Protein AF-S4NGL4-F1 (afdb_monomer_lite)

Radius of gyration: 23.15 Å; chains: 1; bounding box: 45×51×52 Å

Secondary structure (DSSP, 8-state):
-----HHHHH-TT----GGGS-HHHHHHHHHHHHHHHSTTT----EETTEEPPHHHHHHHHHHHHHHTTSSSPPPHHHHHHHHHHHHHHHHHHHHHHHHHHHHHHHHSPP-

Organism: NCBI:txid116150

pLDDT: mean 89.44, std 9.01, range [50.19, 98.31]

Foldseek 3Di:
DDDQAPCVVPDPPDPPDPVRGDPVVVVVCVVVVCCCDPPVNDDADDDPNDGDDPVLVVLLVVLVVVQVPDPDDHDPVSVVVSSVVSVVVVVVVVVVVVVVVVCCVVPVDDD

Sequence (111 aa):
MPHPGLKVATSPDFDGRLHDIEPEFKRSLQQLVPMLLAPSNLVPKQINGQRVRSKELLHYFKSYMNIYRGNELPEPKSMLVATAEANNLTAVAEAREVYTTLMEEICGGAR

InterPro domains:
  IPR015894 Guanylate-binding protein, N-terminal [PF02263] (1-42)
  IPR027417 P-loop containing nucleoside t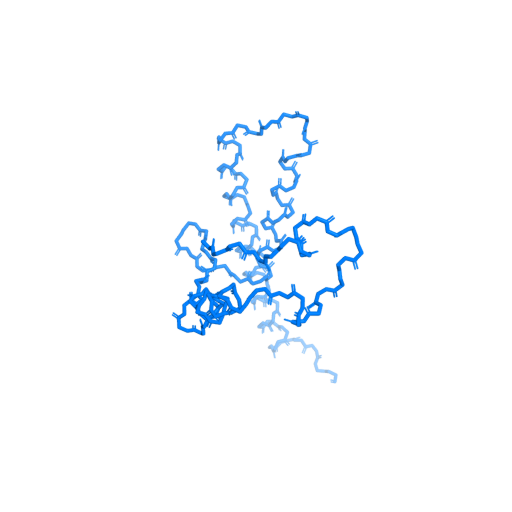riphosphate hydrolase [G3DSA:3.40.50.300] (1-73)
  IPR030386 GB1/RHD3-type guanine nucleotide-binding (G) domain [PS51715] (1-41)
  IPR036543 Guanylate-binding protein, C-terminal domain superfamily [SSF48340] (48-107)

Structure (mmCIF, N/CA/C/O backbone):
data_AF-S4NGL4-F1
#
_entry.id   AF-S4NGL4-F1
#
loop_
_atom_site.group_PDB
_atom_site.id
_atom_site.type_symbol
_atom_site.label_atom_id
_atom_site.label_alt_id
_atom_site.label_comp_id
_atom_site.label_asym_id
_atom_site.label_entity_id
_atom_site.label_seq_id
_atom_site.pdbx_PDB_ins_code
_atom_site.Cartn_x
_atom_site.Cartn_y
_atom_site.Cartn_z
_atom_site.occupancy
_atom_site.B_iso_or_equiv
_atom_site.auth_seq_id
_atom_site.auth_comp_id
_atom_site.auth_asym_id
_atom_site.auth_atom_id
_atom_site.pdbx_PDB_model_num
ATOM 1 N N . MET A 1 1 ? -17.117 9.457 9.393 1.00 91.88 1 MET A N 1
ATOM 2 C CA . MET A 1 1 ? -16.858 8.322 10.303 1.00 91.88 1 MET A CA 1
ATOM 3 C C . MET A 1 1 ? -17.347 8.716 11.691 1.00 91.88 1 MET A C 1
ATOM 5 O O . MET A 1 1 ? -17.065 9.855 12.054 1.00 91.88 1 MET A O 1
ATOM 9 N N . PRO A 1 2 ? -18.081 7.866 12.433 1.00 97.38 2 PRO A N 1
ATOM 10 C CA . PRO A 1 2 ? -18.470 8.158 13.817 1.00 97.38 2 PRO A CA 1
ATOM 11 C C . PRO A 1 2 ? -17.254 8.381 14.722 1.00 97.38 2 PRO A C 1
ATOM 13 O O . PRO A 1 2 ? -16.137 8.000 14.374 1.00 97.38 2 PRO A O 1
ATOM 16 N N . HIS A 1 3 ? -17.460 8.979 15.892 1.00 97.44 3 HIS A N 1
ATOM 17 C CA . HIS A 1 3 ? -16.410 9.081 16.905 1.00 97.44 3 HIS A CA 1
ATOM 18 C C . HIS A 1 3 ? -16.144 7.691 17.534 1.00 97.44 3 HIS A C 1
ATOM 20 O O . HIS A 1 3 ? -17.107 6.968 17.794 1.00 97.44 3 HIS A O 1
ATOM 26 N N . PRO A 1 4 ? -14.884 7.284 17.802 1.00 96.94 4 PRO A N 1
ATOM 27 C CA . PRO A 1 4 ? -14.572 5.943 18.316 1.00 96.94 4 PRO A CA 1
ATOM 28 C C . PRO A 1 4 ? -14.867 5.752 19.814 1.00 96.94 4 PRO A C 1
ATOM 30 O O . PRO A 1 4 ? -14.842 4.623 20.298 1.00 96.94 4 PRO A O 1
ATOM 33 N N . GLY A 1 5 ? -15.150 6.844 20.530 1.00 97.06 5 GLY A N 1
ATOM 34 C CA . GLY A 1 5 ? -15.402 6.884 21.976 1.00 97.06 5 GLY A CA 1
ATOM 35 C C . GLY A 1 5 ? -14.324 7.662 22.724 1.00 97.06 5 GLY A C 1
ATOM 36 O O . GLY A 1 5 ? -13.187 7.746 22.264 1.00 97.06 5 GLY A O 1
ATOM 37 N N . LEU A 1 6 ? -14.667 8.255 23.873 1.00 95.69 6 LEU A N 1
ATOM 38 C CA . LEU A 1 6 ? -13.705 9.049 24.653 1.00 95.69 6 LEU A CA 1
ATOM 39 C C . LEU A 1 6 ? -12.538 8.197 25.161 1.00 95.69 6 LEU A C 1
ATOM 41 O O . LEU A 1 6 ? -11.400 8.635 25.071 1.00 95.69 6 LEU A O 1
ATOM 45 N N . LYS A 1 7 ? -12.794 6.950 25.583 1.00 92.88 7 LYS A N 1
ATOM 46 C CA . LYS A 1 7 ? -11.736 6.006 25.984 1.00 92.88 7 LYS A CA 1
ATOM 47 C C . LYS A 1 7 ? -10.666 5.834 24.906 1.00 92.88 7 LYS A C 1
ATOM 49 O O . LYS A 1 7 ? -9.487 5.825 25.226 1.00 92.88 7 LYS A O 1
ATOM 54 N N . VAL A 1 8 ? -11.075 5.740 23.640 1.00 96.06 8 VAL A N 1
ATOM 55 C CA . VAL A 1 8 ? -10.152 5.637 22.501 1.00 96.06 8 VAL A CA 1
ATOM 56 C C . VAL A 1 8 ? -9.472 6.977 22.213 1.00 96.06 8 VAL A C 1
ATOM 58 O O . VAL A 1 8 ? -8.288 7.011 21.905 1.00 96.06 8 VAL A O 1
ATOM 61 N N . ALA A 1 9 ? -10.210 8.086 22.298 1.00 96.44 9 ALA A N 1
ATOM 62 C CA . ALA A 1 9 ? -9.713 9.404 21.908 1.00 96.44 9 ALA A CA 1
ATOM 63 C C . ALA A 1 9 ? -8.772 10.056 22.935 1.00 96.44 9 ALA A C 1
ATOM 65 O O . ALA A 1 9 ? -7.962 10.897 22.555 1.00 96.44 9 ALA A O 1
ATOM 66 N N . THR A 1 10 ? -8.893 9.714 24.221 1.00 94.50 10 THR A N 1
ATOM 67 C CA . THR A 1 10 ? -8.183 10.415 25.304 1.00 94.50 10 THR A CA 1
ATOM 68 C C . THR A 1 10 ? -7.259 9.527 26.129 1.00 94.50 10 THR A C 1
ATOM 70 O O . THR A 1 10 ? -6.479 10.063 26.911 1.00 94.50 10 THR A O 1
ATOM 73 N N . SER A 1 11 ? -7.350 8.196 26.021 1.00 95.06 11 SER A N 1
ATOM 74 C CA . SER A 1 11 ? -6.483 7.301 26.796 1.00 95.06 11 SER A CA 1
ATOM 75 C C . SER A 1 11 ? -5.112 7.161 26.125 1.00 95.06 11 SER A C 1
ATOM 77 O O . SER A 1 11 ? -5.058 6.691 24.986 1.00 95.06 11 SER A O 1
ATOM 79 N N . PRO A 1 12 ? -4.002 7.496 26.810 1.00 94.25 12 PRO A N 1
ATOM 80 C CA . PRO A 1 12 ? -2.658 7.224 26.299 1.00 94.25 12 PRO A CA 1
ATOM 81 C C . PRO A 1 12 ? -2.338 5.720 26.264 1.00 94.25 12 PRO A C 1
ATOM 83 O O . PRO A 1 12 ? -1.461 5.305 25.513 1.00 94.25 12 PRO A O 1
ATOM 86 N N . ASP A 1 13 ? -3.079 4.909 27.026 1.00 95.00 13 ASP A N 1
ATOM 87 C CA . ASP A 1 13 ? -2.854 3.469 27.196 1.00 95.00 13 ASP A CA 1
ATOM 88 C C . ASP A 1 13 ? -3.857 2.610 26.406 1.00 95.00 13 ASP A C 1
ATOM 90 O O . ASP A 1 13 ? -4.058 1.433 26.707 1.00 95.00 13 ASP A O 1
ATOM 94 N N . PHE A 1 14 ? -4.559 3.190 25.425 1.00 95.12 14 PHE A N 1
ATOM 95 C CA . PHE A 1 14 ? -5.489 2.423 24.598 1.00 95.12 14 PHE A CA 1
ATOM 96 C C . PHE A 1 14 ? -4.747 1.351 23.780 1.00 95.12 14 PHE A C 1
ATOM 98 O O . PHE A 1 14 ? -3.901 1.663 22.946 1.00 95.12 14 PHE A O 1
ATOM 105 N N . ASP A 1 15 ? -5.112 0.082 23.981 1.00 95.31 15 ASP A N 1
ATOM 106 C CA . ASP A 1 15 ? -4.432 -1.088 23.405 1.00 95.31 15 ASP A CA 1
ATOM 107 C C . ASP A 1 15 ? -5.228 -1.787 22.284 1.00 95.31 15 ASP A C 1
ATOM 109 O O . ASP A 1 15 ? -4.855 -2.867 21.825 1.00 95.31 15 ASP A O 1
ATOM 113 N N . GLY A 1 16 ? -6.330 -1.187 21.822 1.00 94.81 16 GLY A N 1
ATOM 114 C CA . GLY A 1 16 ? -7.118 -1.708 20.700 1.00 94.81 16 GLY A CA 1
ATOM 115 C C . GLY A 1 16 ? -8.270 -2.649 21.072 1.00 94.81 16 GLY A C 1
ATOM 116 O O . GLY A 1 16 ? -8.930 -3.177 20.172 1.00 94.81 16 GLY A O 1
ATOM 117 N N . ARG A 1 17 ? -8.562 -2.875 22.361 1.00 96.06 17 ARG A N 1
ATOM 118 C CA . ARG A 1 17 ? -9.663 -3.762 22.787 1.00 96.06 17 ARG A CA 1
ATOM 119 C C . ARG A 1 17 ? -11.030 -3.311 22.268 1.00 96.06 17 ARG A C 1
ATOM 121 O O . ARG A 1 17 ? -11.482 -2.193 22.493 1.00 96.06 17 ARG A O 1
ATOM 128 N N . LEU A 1 18 ? -11.763 -4.245 21.657 1.00 95.56 18 LEU A N 1
ATOM 129 C CA . LEU A 1 18 ? -13.048 -3.966 21.001 1.00 95.56 18 LEU A CA 1
ATOM 130 C C . LEU A 1 18 ? -14.160 -3.482 21.940 1.00 95.56 18 LEU A C 1
ATOM 132 O O . LEU A 1 18 ? -15.090 -2.815 21.479 1.00 95.56 18 LEU A O 1
ATOM 136 N N . HIS A 1 19 ? -14.119 -3.845 23.224 1.00 95.44 19 HIS A N 1
ATOM 137 C CA . HIS A 1 19 ? -15.142 -3.431 24.187 1.00 95.44 19 HIS A CA 1
ATOM 138 C C . HIS A 1 19 ? -15.012 -1.960 24.601 1.00 95.44 19 HIS A C 1
ATOM 140 O O . HIS A 1 19 ? -15.994 -1.385 25.057 1.00 95.44 19 HIS A O 1
ATOM 146 N N . ASP A 1 20 ? -13.846 -1.346 24.390 1.00 96.19 20 ASP A N 1
ATOM 147 C CA . ASP A 1 20 ? -13.617 0.076 24.663 1.00 96.19 20 ASP A CA 1
ATOM 148 C C . ASP A 1 20 ? -13.955 0.982 23.468 1.00 96.19 20 ASP A C 1
ATOM 150 O O . ASP A 1 20 ? -13.914 2.205 23.592 1.00 96.19 20 ASP A O 1
ATOM 154 N N . ILE A 1 21 ? -14.321 0.390 22.325 1.00 97.44 21 ILE A N 1
ATOM 155 C CA . ILE A 1 21 ? -14.678 1.097 21.091 1.00 97.44 21 ILE A CA 1
ATOM 156 C C . ILE A 1 21 ? -16.198 1.197 20.955 1.00 97.44 21 ILE A C 1
ATOM 158 O O . ILE A 1 21 ? -16.916 0.195 21.085 1.00 97.44 21 ILE A O 1
ATOM 162 N N . GLU A 1 22 ? -16.677 2.383 20.583 1.00 97.94 22 GLU A N 1
ATOM 163 C CA . GLU A 1 22 ? -18.097 2.652 20.372 1.00 97.94 22 GLU A CA 1
ATOM 164 C C . GLU A 1 22 ? -18.735 1.710 19.329 1.00 97.94 22 GLU A C 1
ATOM 166 O O . GLU A 1 22 ? -18.169 1.475 18.249 1.00 97.94 22 GLU A O 1
ATOM 171 N N . PRO A 1 23 ? -19.938 1.159 19.594 1.00 97.75 23 PRO A N 1
ATOM 172 C CA . PRO A 1 23 ? -20.606 0.229 18.683 1.00 97.75 23 PRO A CA 1
ATOM 173 C C . PRO A 1 23 ? -20.894 0.810 17.298 1.00 97.75 23 PRO A C 1
ATOM 175 O O . PRO A 1 23 ? -20.861 0.089 16.302 1.00 97.75 23 PRO A O 1
ATOM 178 N N . GLU A 1 24 ? -21.193 2.104 17.206 1.00 97.88 24 GLU A N 1
ATOM 179 C CA . GLU A 1 24 ? -21.459 2.767 15.926 1.00 97.88 24 GLU A CA 1
ATOM 180 C C . GLU A 1 24 ? -20.200 2.894 15.060 1.00 97.88 24 GLU A C 1
ATOM 182 O O . GLU A 1 24 ? -20.246 2.643 13.852 1.00 97.88 24 GLU A O 1
ATOM 187 N N . PHE A 1 25 ? -19.055 3.180 15.684 1.00 98.25 25 PHE A N 1
ATOM 188 C CA . PHE A 1 25 ? -17.763 3.189 15.007 1.00 98.25 25 PHE A CA 1
ATOM 189 C C . PHE A 1 25 ? -17.415 1.806 14.452 1.00 98.25 25 PHE A C 1
ATOM 191 O O . PHE A 1 25 ? -17.061 1.685 13.279 1.00 98.25 25 PHE A O 1
ATOM 198 N N . LYS A 1 26 ? -17.604 0.749 15.256 1.00 98.00 26 LYS A N 1
ATOM 199 C CA . LYS A 1 26 ? -17.392 -0.645 14.826 1.00 98.00 26 LYS A CA 1
ATOM 200 C C . LYS A 1 26 ? -18.283 -1.026 13.643 1.00 98.00 26 LYS A C 1
ATOM 202 O O . LYS A 1 26 ? -17.781 -1.574 12.665 1.00 98.00 26 LYS A O 1
ATOM 207 N N . ARG A 1 27 ? -19.579 -0.696 13.696 1.00 98.31 27 ARG A N 1
ATOM 208 C CA . ARG A 1 27 ? -20.516 -0.937 12.582 1.00 98.31 27 ARG A CA 1
ATOM 209 C C . ARG A 1 27 ? -20.085 -0.213 11.307 1.00 98.31 27 ARG A C 1
ATOM 211 O O . ARG A 1 27 ? -20.106 -0.801 10.233 1.00 98.31 27 ARG A O 1
ATOM 218 N N . SER A 1 28 ? -19.633 1.032 11.428 1.00 98.25 28 SER A N 1
ATOM 219 C CA . SER A 1 28 ? -19.129 1.792 10.280 1.00 98.25 28 SER A CA 1
ATOM 220 C C . SER A 1 28 ? -17.819 1.215 9.736 1.00 98.25 28 SER A C 1
ATOM 222 O O . SER A 1 28 ? -17.628 1.184 8.526 1.00 98.25 28 SER A O 1
ATOM 224 N N . LEU A 1 29 ? -16.927 0.700 10.593 1.00 97.88 29 LEU A N 1
ATOM 225 C CA . LEU A 1 29 ? -15.699 0.024 10.151 1.00 97.88 29 LEU A CA 1
ATOM 226 C C . LEU A 1 29 ? -16.002 -1.261 9.379 1.00 97.88 29 LEU A C 1
ATOM 228 O O . LEU A 1 29 ? -15.371 -1.518 8.356 1.00 97.88 29 LEU A O 1
ATOM 232 N N . GLN A 1 30 ? -16.994 -2.032 9.829 1.00 97.94 30 GLN A N 1
ATOM 233 C CA . GLN A 1 30 ? -17.458 -3.232 9.126 1.00 97.94 30 GLN A CA 1
ATOM 234 C C . GLN A 1 30 ? -18.005 -2.928 7.726 1.00 97.94 30 GLN A C 1
ATOM 236 O O . GLN A 1 30 ? -18.025 -3.820 6.886 1.00 97.94 30 GLN A O 1
ATOM 241 N N . GLN A 1 31 ? -18.416 -1.687 7.453 1.00 98.06 31 GLN A N 1
ATOM 242 C CA . GLN A 1 31 ? -18.810 -1.237 6.117 1.00 98.06 31 GLN A CA 1
ATOM 243 C C . GLN A 1 31 ? -17.621 -0.656 5.338 1.00 98.06 31 GLN A C 1
ATOM 245 O O . GLN A 1 31 ? -17.409 -1.000 4.176 1.00 98.06 31 GLN A O 1
ATOM 250 N N . LEU A 1 32 ? -16.818 0.194 5.985 1.00 98.31 32 LEU A N 1
ATOM 251 C CA . LEU A 1 32 ? -15.701 0.903 5.362 1.00 98.31 32 LEU A CA 1
ATOM 252 C C . LEU A 1 32 ? -14.595 -0.044 4.887 1.00 98.31 32 LEU A C 1
ATOM 254 O O . LEU A 1 32 ? -14.088 0.111 3.779 1.00 98.31 32 LEU A O 1
ATOM 258 N N . VAL A 1 33 ? -14.209 -1.020 5.712 1.00 98.12 33 VAL A N 1
ATOM 259 C CA . VAL A 1 33 ? -13.087 -1.912 5.388 1.00 98.12 33 VAL A CA 1
ATOM 260 C C . VAL A 1 33 ? -13.385 -2.738 4.129 1.00 98.12 33 VAL A C 1
ATOM 262 O O . VAL A 1 33 ? -12.569 -2.690 3.208 1.00 98.12 33 VAL A O 1
ATOM 265 N N . PRO A 1 34 ? -14.545 -3.415 3.992 1.00 98.12 34 PRO A N 1
ATOM 266 C CA . PRO A 1 34 ? -14.910 -4.065 2.735 1.00 98.12 34 PRO A CA 1
ATOM 267 C C . PRO A 1 34 ? -15.073 -3.083 1.574 1.00 98.12 34 PRO A C 1
ATOM 269 O O . PRO A 1 34 ? -14.653 -3.391 0.463 1.00 98.12 34 PRO A O 1
ATOM 272 N N . MET A 1 35 ? -15.622 -1.885 1.807 1.00 97.56 35 MET A N 1
ATOM 273 C CA . MET A 1 35 ? -15.744 -0.873 0.752 1.00 97.56 35 MET A CA 1
ATOM 274 C C . MET A 1 35 ? -14.383 -0.539 0.119 1.00 97.56 35 MET A C 1
ATOM 276 O O . MET A 1 35 ? -14.320 -0.350 -1.092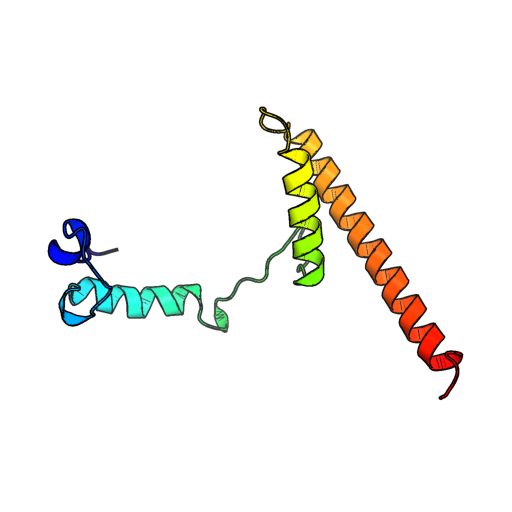 1.00 97.56 35 MET A O 1
ATOM 280 N N . LEU A 1 36 ? -13.303 -0.525 0.902 1.00 97.69 36 LEU A N 1
ATOM 281 C CA . LEU A 1 36 ? -11.953 -0.235 0.412 1.00 97.69 36 LEU A CA 1
ATOM 282 C C . LEU A 1 36 ? -11.181 -1.477 -0.061 1.00 97.69 36 LEU A C 1
ATOM 284 O O . LEU A 1 36 ? -10.425 -1.389 -1.024 1.00 97.69 36 LEU A O 1
ATOM 288 N N . LEU A 1 37 ? -11.327 -2.612 0.630 1.00 98.00 37 LEU A N 1
ATOM 289 C CA . LEU A 1 37 ? -10.419 -3.762 0.504 1.00 98.00 37 LEU A CA 1
ATOM 290 C C . LEU A 1 37 ? -11.082 -5.046 -0.010 1.00 98.00 37 LEU A C 1
ATOM 292 O O . LEU A 1 37 ? -10.396 -6.060 -0.147 1.00 98.00 37 LEU A O 1
ATOM 296 N N . ALA A 1 38 ? -12.390 -5.045 -0.293 1.00 98.06 38 ALA A N 1
ATOM 297 C CA . ALA A 1 38 ? -13.023 -6.198 -0.929 1.00 98.06 38 ALA A CA 1
ATOM 298 C C . ALA A 1 38 ? -12.345 -6.495 -2.280 1.00 98.06 38 ALA A C 1
ATOM 300 O O . ALA A 1 38 ? -11.980 -5.553 -2.985 1.00 98.06 38 ALA A O 1
ATOM 301 N N . PRO A 1 39 ? -12.219 -7.772 -2.695 1.00 97.75 39 PRO A N 1
ATOM 302 C CA . PRO A 1 39 ? -11.527 -8.139 -3.933 1.00 97.75 39 PRO A CA 1
ATOM 303 C C . PRO A 1 39 ? -12.022 -7.389 -5.178 1.00 97.75 39 PRO A C 1
ATOM 305 O O . PRO A 1 39 ? -11.224 -7.050 -6.046 1.00 97.75 39 PRO A O 1
ATOM 308 N N . SER A 1 40 ? -13.322 -7.086 -5.245 1.00 97.06 40 SER A N 1
ATOM 309 C CA . SER A 1 40 ? -13.947 -6.318 -6.332 1.00 97.06 40 SER A CA 1
ATOM 310 C C . SER A 1 40 ? -13.605 -4.826 -6.330 1.00 97.06 40 SER A C 1
ATOM 312 O O . SER A 1 40 ? -13.785 -4.164 -7.347 1.00 97.06 40 SER A O 1
ATOM 314 N N . ASN A 1 41 ? -13.143 -4.294 -5.197 1.00 97.56 41 ASN A N 1
ATOM 315 C CA . ASN A 1 41 ? -12.909 -2.867 -4.977 1.00 97.56 41 ASN A CA 1
ATOM 316 C C . ASN A 1 41 ? -11.413 -2.521 -4.966 1.00 97.56 41 ASN A C 1
ATOM 318 O O . ASN A 1 41 ? -11.056 -1.344 -4.934 1.00 97.56 41 ASN A O 1
ATOM 322 N N . LEU A 1 42 ? -10.531 -3.527 -5.011 1.00 97.25 42 LEU A N 1
ATOM 323 C CA . LEU A 1 42 ? -9.092 -3.311 -5.095 1.00 97.25 42 LEU A CA 1
ATOM 324 C C . LEU A 1 42 ? -8.741 -2.630 -6.420 1.00 97.25 42 LEU A C 1
ATOM 326 O O . LEU A 1 42 ? -8.961 -3.177 -7.500 1.00 97.25 42 LEU A O 1
ATOM 330 N N . VAL A 1 43 ? -8.140 -1.445 -6.329 1.00 96.00 43 VAL A N 1
ATOM 331 C CA . VAL A 1 43 ? -7.685 -0.675 -7.489 1.00 96.00 43 VAL A CA 1
ATOM 332 C C . VAL A 1 43 ? -6.189 -0.930 -7.701 1.00 96.00 43 VAL A C 1
ATOM 334 O O . VAL A 1 43 ? -5.381 -0.490 -6.879 1.00 96.00 43 VAL A O 1
ATOM 337 N N . PRO A 1 44 ? -5.775 -1.614 -8.789 1.00 95.44 44 PRO A N 1
ATOM 338 C CA . PRO A 1 44 ? -4.360 -1.808 -9.084 1.00 95.44 44 PRO A CA 1
ATOM 339 C C . PRO A 1 44 ? -3.661 -0.466 -9.289 1.00 95.44 44 PRO A C 1
ATOM 341 O O . PRO A 1 44 ? -4.192 0.416 -9.971 1.00 95.44 44 PRO A O 1
ATOM 344 N N . LYS A 1 45 ? -2.446 -0.318 -8.750 1.00 96.56 45 LYS A N 1
ATOM 345 C CA . LYS A 1 45 ? -1.649 0.888 -8.982 1.00 96.56 45 LYS A CA 1
ATOM 346 C C . LYS A 1 45 ? -1.367 1.026 -10.475 1.00 96.56 45 LYS A C 1
ATOM 348 O O . LYS A 1 45 ? -0.883 0.090 -11.110 1.00 96.56 45 LYS A O 1
ATOM 353 N N . GLN A 1 46 ? -1.641 2.214 -11.002 1.00 95.00 46 GLN A N 1
ATOM 354 C CA . GLN A 1 46 ? -1.298 2.580 -12.366 1.00 95.00 46 GLN A CA 1
ATOM 355 C C . GLN A 1 46 ? -0.335 3.764 -12.390 1.00 95.00 46 GLN A C 1
ATOM 357 O O . GLN A 1 46 ? -0.446 4.686 -11.573 1.00 95.00 46 GLN A O 1
ATOM 362 N N . ILE A 1 47 ? 0.610 3.722 -13.327 1.00 88.88 47 ILE A N 1
ATOM 363 C CA . ILE A 1 47 ? 1.496 4.829 -13.692 1.00 88.88 47 ILE A CA 1
ATOM 364 C C . ILE A 1 47 ? 1.410 4.956 -15.210 1.00 88.88 47 ILE A C 1
ATOM 366 O O . ILE A 1 47 ? 1.550 3.970 -15.926 1.00 88.88 47 ILE A O 1
ATOM 370 N N . ASN A 1 48 ? 1.097 6.159 -15.696 1.00 87.44 48 ASN A N 1
ATOM 371 C CA . ASN A 1 48 ? 0.850 6.420 -17.117 1.00 87.44 48 ASN A CA 1
ATOM 372 C C . ASN A 1 48 ? -0.194 5.468 -17.756 1.00 87.44 48 ASN A C 1
ATOM 374 O O . ASN A 1 48 ? -0.002 4.955 -18.856 1.00 87.44 48 ASN A O 1
ATOM 378 N N . GLY A 1 49 ? -1.273 5.164 -17.025 1.00 90.19 49 GLY A N 1
ATOM 379 C CA 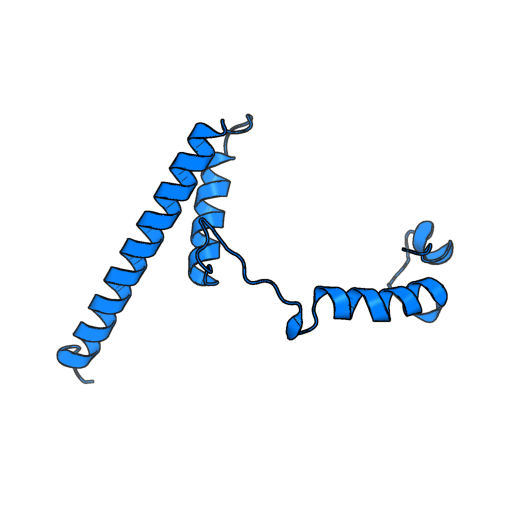. GLY A 1 49 ? -2.346 4.263 -17.473 1.00 90.19 49 GLY A CA 1
ATOM 380 C C . GLY A 1 49 ? -1.987 2.770 -17.509 1.00 90.19 49 GLY A C 1
ATOM 381 O O . GLY A 1 49 ? -2.852 1.949 -17.801 1.00 90.19 49 GLY A O 1
ATOM 382 N N . GLN A 1 50 ? -0.745 2.395 -17.189 1.00 89.62 50 GLN A N 1
ATOM 383 C CA . GLN A 1 50 ? -0.295 1.002 -17.161 1.00 89.62 50 GLN A CA 1
ATOM 384 C C . GLN A 1 50 ? -0.320 0.449 -15.740 1.00 89.62 50 GLN A C 1
ATOM 386 O O . GLN A 1 50 ? 0.058 1.143 -14.793 1.00 89.62 50 GLN A O 1
ATOM 391 N N . ARG A 1 51 ? -0.761 -0.805 -15.583 1.00 95.06 51 ARG A N 1
ATOM 392 C CA . ARG A 1 51 ? -0.744 -1.505 -14.289 1.00 95.06 51 ARG A CA 1
ATOM 393 C C . ARG A 1 51 ? 0.696 -1.797 -13.879 1.00 95.06 51 ARG A C 1
ATOM 395 O O . ARG A 1 51 ? 1.438 -2.384 -14.652 1.00 95.06 51 ARG A O 1
ATOM 402 N N . VAL A 1 52 ? 1.042 -1.432 -12.649 1.00 93.88 52 VAL A N 1
ATOM 403 C CA . VAL A 1 52 ? 2.391 -1.587 -12.095 1.00 93.88 52 VAL A CA 1
ATOM 404 C C . VAL A 1 52 ? 2.478 -2.877 -11.286 1.00 93.88 52 VAL A C 1
ATOM 406 O O . VAL A 1 52 ? 1.661 -3.110 -10.391 1.00 93.88 52 VAL A O 1
ATOM 409 N N . ARG A 1 53 ? 3.483 -3.710 -11.562 1.00 93.94 53 ARG A N 1
ATOM 410 C CA . ARG A 1 53 ? 3.786 -4.909 -10.764 1.00 93.94 53 ARG A CA 1
ATOM 411 C C . ARG A 1 53 ? 4.591 -4.550 -9.517 1.00 93.94 53 ARG A C 1
ATOM 413 O O . ARG A 1 53 ? 5.322 -3.563 -9.484 1.00 93.94 53 ARG A O 1
ATOM 420 N N . SER A 1 54 ? 4.542 -5.399 -8.491 1.00 93.88 54 SER A N 1
ATOM 421 C CA . SER A 1 54 ? 5.234 -5.147 -7.215 1.00 93.88 54 SER A CA 1
ATOM 422 C C . SER A 1 54 ? 6.744 -4.905 -7.373 1.00 93.88 54 SER A C 1
ATOM 424 O O . SER A 1 54 ? 7.293 -4.025 -6.711 1.00 93.88 54 SER A O 1
ATOM 426 N N . LYS A 1 55 ? 7.415 -5.630 -8.284 1.00 88.44 55 LYS A N 1
ATOM 427 C CA . LYS A 1 55 ? 8.855 -5.456 -8.567 1.00 88.44 55 LYS A CA 1
ATOM 428 C C . LYS A 1 55 ? 9.194 -4.091 -9.179 1.00 88.44 55 LYS A C 1
ATOM 430 O O . LYS A 1 55 ? 10.248 -3.520 -8.902 1.00 88.44 55 LYS A O 1
ATOM 435 N N . GLU A 1 56 ? 8.282 -3.554 -9.978 1.00 88.81 56 GLU A N 1
ATOM 436 C CA . GLU A 1 56 ? 8.412 -2.262 -10.651 1.00 88.81 56 GLU A CA 1
ATOM 437 C C . GLU A 1 56 ? 8.157 -1.130 -9.654 1.00 88.81 56 GLU A C 1
ATOM 439 O O . GLU A 1 56 ? 8.902 -0.156 -9.614 1.00 88.81 56 GLU A O 1
ATOM 444 N N . LEU A 1 57 ? 7.167 -1.296 -8.765 1.00 93.69 57 LEU A N 1
ATOM 445 C CA . LEU A 1 57 ? 6.846 -0.323 -7.717 1.00 93.69 57 LEU A CA 1
ATOM 446 C C . LEU A 1 57 ? 8.065 0.012 -6.841 1.00 93.69 57 LEU A C 1
ATOM 448 O O . LEU A 1 57 ? 8.273 1.173 -6.493 1.00 93.69 57 LEU A O 1
ATOM 452 N N . LEU A 1 58 ? 8.915 -0.978 -6.543 1.00 90.31 58 LEU A N 1
ATOM 453 C CA . LEU A 1 58 ? 10.176 -0.764 -5.827 1.00 90.31 58 LEU A CA 1
ATOM 454 C C . LEU A 1 58 ? 11.149 0.155 -6.587 1.00 90.31 58 LEU A C 1
ATOM 456 O O . LEU A 1 58 ? 11.845 0.958 -5.963 1.00 90.31 58 LEU A O 1
ATOM 460 N N . HIS A 1 59 ? 11.209 0.052 -7.918 1.00 87.06 59 HIS A N 1
ATOM 461 C CA . HIS A 1 59 ? 12.052 0.920 -8.742 1.00 87.06 59 HIS A CA 1
ATOM 462 C C . HIS A 1 59 ? 11.548 2.363 -8.690 1.00 87.06 59 HIS A C 1
ATOM 464 O O . HIS A 1 59 ? 12.344 3.265 -8.429 1.00 87.06 59 HIS A O 1
ATOM 470 N N . TYR A 1 60 ? 10.232 2.578 -8.800 1.00 87.94 60 TYR A N 1
ATOM 471 C CA . TYR A 1 60 ? 9.642 3.909 -8.618 1.00 87.94 60 TYR A CA 1
ATOM 472 C C . TYR A 1 60 ? 9.937 4.495 -7.236 1.00 87.94 60 TYR A C 1
ATOM 474 O O . TYR A 1 60 ? 10.308 5.662 -7.152 1.00 87.94 60 TYR A O 1
ATOM 482 N N . PHE A 1 61 ? 9.840 3.705 -6.159 1.00 88.69 61 PHE A N 1
ATOM 483 C CA . PHE A 1 61 ? 10.203 4.176 -4.818 1.00 88.69 61 PHE A CA 1
ATOM 484 C C . PHE A 1 61 ? 11.645 4.680 -4.757 1.00 88.69 61 PHE A C 1
ATOM 486 O O . PHE A 1 61 ? 11.883 5.781 -4.267 1.00 88.69 61 PHE A O 1
ATOM 493 N N . LYS A 1 62 ? 12.607 3.905 -5.273 1.00 87.50 62 LYS A N 1
ATOM 494 C CA . LYS A 1 62 ? 14.024 4.300 -5.287 1.00 87.50 62 LYS A CA 1
ATOM 495 C C . LYS A 1 62 ? 14.245 5.575 -6.099 1.00 87.50 62 LYS A C 1
ATOM 497 O O . LYS A 1 62 ? 14.924 6.48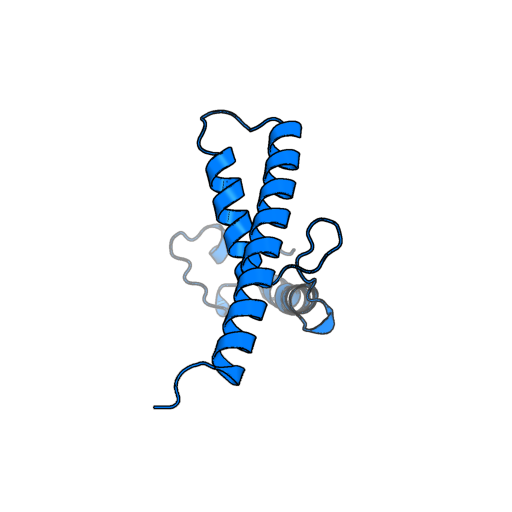0 -5.618 1.00 87.50 62 LYS A O 1
ATOM 502 N N . SER A 1 63 ? 13.654 5.659 -7.290 1.00 85.38 63 SER A N 1
ATOM 503 C CA . SER A 1 63 ? 13.757 6.841 -8.145 1.00 85.38 63 SER A CA 1
ATOM 504 C C . SER A 1 63 ? 13.166 8.070 -7.461 1.00 85.38 63 SER A C 1
ATOM 506 O O . SER A 1 63 ? 13.859 9.073 -7.339 1.00 85.38 63 SER A O 1
ATOM 508 N N . TYR A 1 64 ? 11.948 7.988 -6.916 1.00 85.81 64 TYR A N 1
ATOM 509 C CA . TYR A 1 64 ? 11.338 9.114 -6.207 1.00 85.81 64 TYR A CA 1
ATOM 510 C C . TYR A 1 64 ? 12.143 9.531 -4.979 1.00 85.81 64 TYR A C 1
ATOM 512 O O . TYR A 1 64 ? 12.432 10.713 -4.828 1.00 85.81 64 TYR A O 1
ATOM 520 N N . MET A 1 65 ? 12.583 8.585 -4.146 1.00 86.25 65 MET A N 1
ATOM 521 C CA . MET A 1 65 ? 13.428 8.902 -2.992 1.00 86.25 65 MET A CA 1
ATOM 522 C C . MET A 1 65 ? 14.703 9.641 -3.396 1.00 86.25 65 MET A C 1
ATOM 524 O O . MET A 1 65 ? 15.093 10.556 -2.685 1.00 86.25 65 MET A O 1
ATOM 528 N N . ASN A 1 66 ? 15.325 9.299 -4.531 1.00 83.19 66 ASN A N 1
ATOM 529 C CA . ASN A 1 66 ? 16.507 10.001 -5.038 1.00 83.19 66 ASN A CA 1
ATOM 530 C C . ASN A 1 66 ? 16.216 11.454 -5.428 1.00 83.19 66 ASN A C 1
ATOM 532 O O . ASN A 1 66 ? 17.021 12.327 -5.117 1.00 83.19 66 ASN A O 1
ATOM 536 N N . ILE A 1 67 ? 15.073 11.714 -6.065 1.00 79.88 67 ILE A N 1
ATOM 537 C CA . ILE A 1 67 ? 14.647 13.073 -6.421 1.00 79.88 67 ILE A CA 1
ATOM 538 C C . ILE A 1 67 ? 14.406 13.908 -5.153 1.00 79.88 67 ILE A C 1
ATOM 540 O O . ILE A 1 67 ? 14.797 15.069 -5.091 1.00 79.88 67 ILE A O 1
ATOM 544 N N . TYR A 1 68 ? 13.791 13.311 -4.128 1.00 81.88 68 TYR A N 1
ATOM 545 C CA . TYR A 1 68 ? 13.485 13.970 -2.854 1.00 81.88 68 TYR A CA 1
ATOM 546 C C . TYR A 1 68 ? 14.675 14.022 -1.874 1.00 81.88 68 TYR A C 1
ATOM 548 O O . TYR A 1 68 ? 14.480 14.355 -0.710 1.00 81.88 68 TYR A O 1
ATOM 556 N N . ARG A 1 69 ? 15.909 13.698 -2.297 1.00 80.06 69 ARG A N 1
ATOM 557 C CA . ARG A 1 69 ? 17.098 13.775 -1.416 1.00 80.06 69 ARG A CA 1
ATOM 558 C C . ARG A 1 69 ? 17.521 15.203 -1.071 1.00 80.06 69 ARG A C 1
ATOM 560 O O . ARG A 1 69 ? 18.287 15.380 -0.128 1.00 80.06 69 ARG A O 1
ATOM 567 N N . GLY A 1 70 ? 17.096 16.195 -1.851 1.00 76.75 70 GLY A N 1
ATOM 568 C CA . GLY A 1 70 ? 17.369 17.604 -1.569 1.00 76.75 70 GLY A CA 1
ATOM 569 C C . GLY A 1 70 ? 16.468 18.166 -0.466 1.00 76.75 70 GLY A C 1
ATOM 570 O O . GLY A 1 70 ? 15.424 17.604 -0.154 1.00 76.75 70 GLY A O 1
ATOM 571 N N . ASN A 1 71 ? 16.840 19.322 0.085 1.00 73.75 71 ASN A N 1
ATOM 572 C CA . ASN A 1 71 ? 16.018 20.055 1.062 1.00 73.75 71 ASN A CA 1
ATOM 573 C C . ASN A 1 71 ? 14.848 20.824 0.421 1.00 73.75 71 ASN A C 1
ATOM 575 O O . ASN A 1 71 ? 14.136 21.555 1.107 1.00 73.75 71 ASN A O 1
ATOM 579 N N . GLU A 1 72 ? 14.658 20.680 -0.887 1.00 73.06 72 GLU A N 1
ATOM 580 C CA . GLU A 1 72 ? 13.645 21.384 -1.658 1.00 73.06 72 GLU A CA 1
ATOM 581 C C . GLU A 1 72 ? 12.736 20.379 -2.357 1.00 73.06 72 GLU A C 1
ATOM 583 O O . GLU A 1 72 ? 13.161 19.290 -2.757 1.00 73.06 72 GLU A O 1
ATOM 588 N N . LEU A 1 73 ? 11.463 20.750 -2.509 1.00 76.50 73 LEU A N 1
ATOM 589 C CA . LEU A 1 73 ? 10.545 19.969 -3.322 1.00 76.50 73 LEU A CA 1
ATOM 590 C C . LEU A 1 73 ? 11.032 20.006 -4.776 1.00 76.50 73 LEU A C 1
ATOM 592 O O . LEU A 1 73 ? 11.264 21.090 -5.311 1.00 76.50 73 LEU A O 1
ATOM 596 N N . PRO A 1 74 ? 11.162 18.850 -5.439 1.00 73.31 74 PRO A N 1
ATOM 597 C CA . PRO A 1 74 ? 11.557 18.823 -6.831 1.00 73.31 74 PRO A CA 1
ATOM 598 C C . PRO A 1 74 ? 10.503 19.495 -7.696 1.00 73.31 74 PRO A C 1
ATOM 600 O O . PRO A 1 74 ? 9.298 19.308 -7.502 1.00 73.31 74 PRO A O 1
ATOM 603 N N . GLU A 1 75 ? 10.961 20.235 -8.698 1.00 75.62 75 GLU A N 1
ATOM 604 C CA . GLU A 1 75 ? 10.057 20.835 -9.665 1.00 75.62 75 GLU A CA 1
ATOM 605 C C . GLU A 1 75 ? 9.232 19.749 -10.385 1.00 75.62 75 GLU A C 1
ATOM 607 O O . GLU A 1 75 ? 9.755 18.669 -10.692 1.00 75.62 75 GLU A O 1
ATOM 612 N N . PRO A 1 76 ? 7.960 20.020 -10.736 1.00 73.25 76 PRO A N 1
ATOM 613 C CA . PRO A 1 76 ? 7.107 19.071 -11.456 1.00 73.25 76 PRO A CA 1
ATOM 614 C C . PRO A 1 76 ? 7.750 18.511 -12.734 1.00 73.25 76 PRO A C 1
ATOM 616 O O . PRO A 1 76 ? 7.546 17.348 -13.080 1.00 73.25 76 PRO A O 1
ATOM 619 N N . LYS A 1 77 ? 8.584 19.313 -13.410 1.00 71.81 77 LYS A N 1
ATOM 620 C CA . LYS A 1 77 ? 9.355 18.886 -14.583 1.00 71.81 77 LYS A CA 1
ATOM 621 C C . LYS A 1 77 ? 10.350 17.770 -14.240 1.00 71.81 77 LYS A C 1
ATOM 623 O O . LYS A 1 77 ? 10.410 16.776 -14.959 1.00 71.81 77 LYS A O 1
ATOM 628 N N . SER A 1 78 ? 11.070 17.893 -13.127 1.00 73.75 78 SER A N 1
ATOM 629 C CA . SER A 1 78 ? 12.012 16.878 -12.632 1.00 73.75 78 SER A CA 1
ATOM 630 C C . SER A 1 78 ? 11.295 15.597 -12.200 1.00 73.75 78 SER A C 1
ATOM 632 O O . SER A 1 78 ? 11.784 14.498 -12.453 1.00 73.75 78 SER A O 1
ATOM 634 N N . MET A 1 79 ? 10.094 15.719 -11.625 1.00 76.69 79 MET A N 1
ATOM 635 C CA . MET A 1 79 ? 9.265 14.563 -11.265 1.00 76.69 79 MET A CA 1
ATOM 636 C C . MET A 1 79 ? 8.786 13.782 -12.501 1.00 76.69 79 MET A C 1
ATOM 638 O O . MET A 1 79 ? 8.837 12.549 -12.511 1.00 76.69 79 MET A O 1
ATOM 642 N N . LEU A 1 80 ? 8.363 14.480 -13.563 1.00 78.69 80 LEU A N 1
ATOM 643 C CA . LEU A 1 80 ? 7.978 13.852 -14.832 1.00 78.69 80 LEU A CA 1
ATOM 644 C C . LEU A 1 80 ? 9.153 13.113 -15.482 1.00 78.69 80 LEU A C 1
ATOM 646 O O . LEU A 1 80 ? 8.993 11.961 -15.888 1.00 78.69 80 LEU A O 1
ATOM 650 N N . VAL A 1 81 ? 10.332 13.745 -15.539 1.00 80.00 81 VAL A N 1
ATOM 651 C CA . VAL A 1 81 ? 11.544 13.135 -16.113 1.00 80.00 81 VAL A CA 1
ATOM 652 C C . VAL A 1 81 ? 11.914 11.862 -15.361 1.0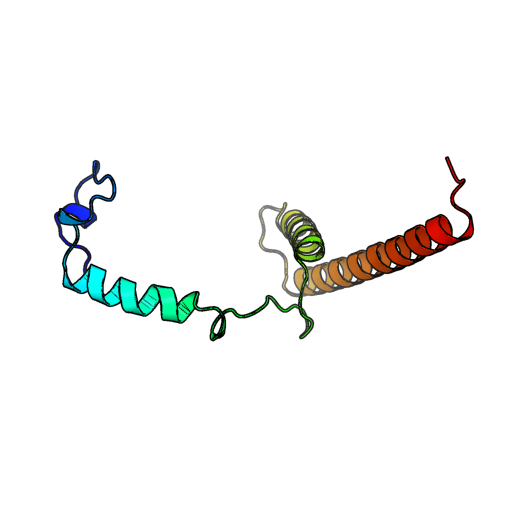0 80.00 81 VAL A C 1
ATOM 654 O O . VAL A 1 81 ? 12.072 10.814 -15.977 1.00 80.00 81 VAL A O 1
ATOM 657 N N . ALA A 1 82 ? 11.946 11.904 -14.033 1.00 75.94 82 ALA A N 1
ATOM 658 C CA . ALA A 1 82 ? 12.304 10.732 -13.248 1.00 75.94 82 ALA A CA 1
ATOM 659 C C . ALA A 1 82 ? 11.249 9.613 -13.295 1.00 75.94 82 ALA A C 1
ATOM 661 O O . ALA A 1 82 ? 11.590 8.434 -13.186 1.00 75.94 82 ALA A O 1
ATOM 662 N N . THR A 1 83 ? 9.971 9.957 -13.490 1.00 80.69 83 THR A N 1
ATOM 663 C CA . THR A 1 83 ? 8.927 8.958 -13.772 1.00 80.69 83 THR A CA 1
ATOM 664 C C . THR A 1 83 ? 9.211 8.263 -15.103 1.00 80.69 83 THR A C 1
ATOM 666 O O . THR A 1 83 ? 9.178 7.038 -15.174 1.00 80.69 83 THR A O 1
ATOM 669 N N . ALA A 1 84 ? 9.546 9.023 -16.151 1.00 82.19 84 ALA A N 1
ATOM 670 C CA . ALA A 1 84 ? 9.894 8.465 -17.455 1.00 82.19 84 ALA A CA 1
ATOM 671 C C . ALA A 1 84 ? 11.177 7.611 -17.404 1.00 82.19 84 ALA A C 1
ATOM 673 O O . ALA A 1 84 ? 11.220 6.531 -17.991 1.00 82.19 84 ALA A O 1
ATOM 674 N N . GLU A 1 85 ? 12.196 8.046 -16.661 1.00 82.62 85 GLU A N 1
ATOM 675 C CA . GLU A 1 85 ? 13.416 7.266 -16.426 1.00 82.62 85 GLU A CA 1
ATOM 676 C C . GLU A 1 85 ? 13.116 5.948 -15.703 1.00 82.62 85 GLU A C 1
ATOM 678 O O . GLU A 1 85 ? 13.573 4.893 -16.142 1.00 82.62 85 GLU A O 1
ATOM 683 N N . ALA A 1 86 ? 12.305 5.979 -14.638 1.00 81.50 86 ALA A N 1
ATOM 684 C CA . ALA A 1 86 ? 11.900 4.777 -13.913 1.00 81.50 86 ALA A CA 1
ATOM 685 C C . ALA A 1 86 ? 11.101 3.809 -14.801 1.00 81.50 86 ALA A C 1
ATOM 687 O O . ALA A 1 86 ? 11.372 2.605 -14.769 1.00 81.50 86 ALA A O 1
ATOM 688 N N . ASN A 1 87 ? 10.178 4.324 -15.628 1.00 83.44 87 ASN A N 1
ATOM 689 C CA . ASN A 1 87 ? 9.437 3.530 -16.614 1.00 83.44 87 ASN A CA 1
ATOM 690 C C . ASN A 1 87 ? 10.408 2.803 -17.562 1.00 83.44 87 ASN A C 1
ATOM 692 O O . ASN A 1 87 ? 10.321 1.589 -17.741 1.00 83.44 87 ASN A O 1
ATOM 696 N N . ASN A 1 88 ? 11.357 3.539 -18.148 1.00 87.19 88 ASN A N 1
ATOM 697 C CA . ASN A 1 88 ? 12.283 3.002 -19.145 1.00 87.19 88 ASN A CA 1
ATOM 698 C C . ASN A 1 88 ? 13.277 2.002 -18.539 1.00 87.19 88 ASN A C 1
ATOM 700 O O . ASN A 1 88 ? 13.501 0.941 -19.117 1.00 87.19 88 ASN A O 1
ATOM 704 N 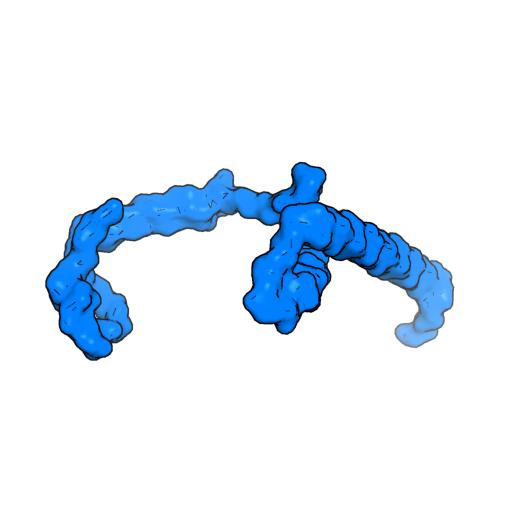N . LEU A 1 89 ? 13.842 2.295 -17.362 1.00 86.19 89 LEU A N 1
ATOM 705 C CA . LEU A 1 89 ? 14.739 1.370 -16.657 1.00 86.19 89 LEU A CA 1
ATOM 706 C C . LEU A 1 89 ? 14.034 0.062 -16.293 1.00 86.19 89 LEU A C 1
ATOM 708 O O . LEU A 1 89 ? 14.623 -1.011 -16.417 1.00 86.19 89 LEU A O 1
ATOM 712 N N . THR A 1 90 ? 12.769 0.155 -15.884 1.00 83.88 90 THR A N 1
ATOM 713 C CA . THR A 1 90 ? 11.926 -1.005 -15.591 1.00 83.88 90 THR A CA 1
ATOM 714 C C . THR A 1 90 ? 11.715 -1.854 -16.847 1.00 83.88 90 THR A C 1
ATOM 716 O O . THR A 1 90 ? 11.993 -3.051 -16.825 1.00 83.88 90 THR A O 1
ATOM 719 N N . ALA A 1 91 ? 11.343 -1.234 -17.971 1.00 88.62 91 ALA A N 1
ATOM 720 C CA . ALA A 1 91 ? 11.175 -1.934 -19.245 1.00 88.62 91 ALA A CA 1
ATOM 721 C C . ALA A 1 91 ? 12.472 -2.615 -19.727 1.00 88.62 91 ALA A C 1
ATOM 723 O O . ALA A 1 91 ? 12.441 -3.753 -20.192 1.00 88.62 91 ALA A O 1
ATOM 724 N N . VAL A 1 92 ? 13.628 -1.957 -19.571 1.00 91.00 92 VAL A N 1
ATOM 725 C CA . VAL A 1 92 ? 14.941 -2.537 -19.910 1.00 91.00 92 VAL A CA 1
ATOM 726 C C . VAL A 1 92 ? 15.270 -3.735 -19.020 1.00 91.00 92 VAL A C 1
ATOM 728 O O . VAL A 1 92 ? 15.721 -4.766 -19.522 1.00 91.00 92 VAL A O 1
ATOM 731 N N . ALA A 1 93 ? 15.049 -3.623 -17.707 1.00 86.44 93 ALA A N 1
ATOM 732 C CA . ALA A 1 93 ? 15.300 -4.714 -16.770 1.00 86.44 93 ALA A CA 1
ATOM 733 C C . ALA A 1 93 ? 14.449 -5.948 -17.100 1.00 86.44 93 ALA A C 1
ATOM 735 O O . ALA A 1 93 ? 14.963 -7.065 -17.078 1.00 86.44 93 ALA A O 1
ATOM 736 N N . GLU A 1 94 ? 13.185 -5.740 -17.464 1.00 89.38 94 GLU A N 1
ATOM 737 C CA . GLU A 1 94 ? 12.265 -6.807 -17.855 1.00 89.38 94 GLU A CA 1
ATOM 738 C C . GLU A 1 94 ? 12.631 -7.460 -19.176 1.00 89.38 94 GLU A C 1
ATOM 740 O O . GLU A 1 94 ? 12.659 -8.684 -19.258 1.00 89.38 94 GLU A O 1
ATOM 745 N N . ALA A 1 95 ? 12.942 -6.666 -20.203 1.00 92.75 95 ALA A N 1
ATOM 746 C CA . ALA A 1 95 ? 13.373 -7.201 -21.489 1.00 92.75 95 ALA A CA 1
ATOM 747 C C . ALA A 1 95 ? 14.637 -8.059 -21.328 1.00 92.75 95 ALA A C 1
ATOM 749 O O . ALA A 1 95 ? 14.744 -9.135 -21.917 1.00 92.75 95 ALA A O 1
ATOM 750 N N . ARG A 1 96 ? 15.571 -7.613 -20.478 1.00 92.25 96 ARG A N 1
ATOM 751 C CA . ARG A 1 96 ? 16.774 -8.377 -20.143 1.00 92.25 96 ARG A CA 1
ATOM 752 C C . ARG A 1 96 ? 16.448 -9.661 -19.383 1.00 92.25 96 ARG A C 1
ATOM 754 O O . ARG A 1 96 ? 17.025 -10.688 -19.702 1.00 92.25 96 ARG A O 1
ATOM 761 N N . GLU A 1 97 ? 15.552 -9.610 -18.397 1.00 92.75 97 GLU A N 1
ATOM 762 C CA . GLU A 1 97 ? 15.111 -10.790 -17.638 1.00 92.75 97 GLU A CA 1
ATOM 763 C C . GLU A 1 97 ? 14.494 -11.839 -18.569 1.00 92.75 97 GLU A C 1
ATOM 765 O O . GLU A 1 97 ? 14.933 -12.983 -18.555 1.00 92.75 97 GLU A O 1
ATOM 770 N N . VAL A 1 98 ? 13.572 -11.432 -19.452 1.00 94.38 98 VAL A N 1
ATOM 771 C CA . VAL A 1 98 ? 12.960 -12.317 -20.459 1.00 94.38 98 VAL A CA 1
ATOM 772 C C . VAL A 1 98 ? 14.023 -12.960 -21.346 1.00 94.38 98 VAL A C 1
ATOM 774 O O . VAL A 1 98 ? 14.006 -14.173 -21.539 1.00 94.38 98 VAL A O 1
ATOM 777 N N . TYR A 1 99 ? 14.964 -12.168 -21.868 1.00 94.81 99 TYR A N 1
ATOM 778 C CA . TYR A 1 99 ? 16.057 -12.692 -22.684 1.00 94.81 99 TYR A CA 1
ATOM 779 C C . TYR A 1 99 ? 16.901 -13.717 -21.917 1.00 94.81 99 TYR A C 1
ATOM 781 O O . TYR A 1 99 ? 17.143 -14.808 -22.428 1.00 94.81 99 TYR A O 1
ATOM 789 N N . THR A 1 100 ? 17.330 -13.388 -20.695 1.00 93.25 100 THR A N 1
ATOM 790 C CA . THR A 1 100 ? 18.155 -14.281 -19.875 1.00 93.25 100 THR A CA 1
ATOM 791 C C . THR A 1 100 ? 17.426 -15.586 -19.575 1.00 93.25 100 THR A C 1
ATOM 793 O O . THR A 1 100 ? 18.009 -16.644 -19.780 1.00 93.25 100 THR A O 1
ATOM 796 N N . THR A 1 101 ? 16.154 -15.532 -19.166 1.00 92.56 101 THR A N 1
ATOM 797 C CA . THR A 1 101 ? 15.356 -16.731 -18.873 1.00 92.56 101 THR A CA 1
ATOM 798 C C . THR A 1 101 ? 15.221 -17.635 -20.098 1.00 92.56 101 THR A C 1
ATOM 800 O O . THR A 1 101 ? 15.496 -18.826 -20.008 1.00 92.56 101 THR A O 1
ATOM 803 N N . LEU A 1 102 ? 14.878 -17.079 -21.265 1.00 93.06 102 LEU A N 1
ATOM 804 C CA . LEU A 1 102 ? 14.739 -17.870 -22.494 1.00 93.06 102 LEU A CA 1
ATOM 805 C C . LEU A 1 102 ? 16.073 -18.472 -22.957 1.00 93.06 102 LEU A C 1
ATOM 807 O O . LEU A 1 102 ? 16.119 -19.598 -23.448 1.00 93.06 102 LEU A O 1
ATOM 811 N N . MET A 1 103 ? 17.174 -17.734 -22.801 1.00 93.19 103 MET A N 1
ATOM 812 C CA . MET A 1 103 ? 18.503 -18.242 -23.134 1.00 93.19 103 MET A CA 1
ATOM 813 C C . MET A 1 103 ? 18.953 -19.343 -22.172 1.00 93.19 103 MET A C 1
ATOM 815 O O . MET A 1 103 ? 19.540 -20.325 -22.622 1.00 93.19 103 MET A O 1
ATOM 819 N N . GLU A 1 104 ? 18.656 -19.222 -20.879 1.00 92.12 104 GLU A N 1
ATOM 820 C CA . GLU A 1 104 ? 18.908 -20.283 -19.900 1.00 92.12 104 GLU A CA 1
ATOM 821 C C . GLU A 1 104 ? 18.105 -21.553 -20.214 1.00 92.12 104 GLU A C 1
ATOM 823 O O . GLU A 1 104 ? 18.648 -22.647 -20.112 1.00 92.12 104 GLU A O 1
ATOM 828 N N . GLU A 1 105 ? 16.862 -21.440 -20.681 1.00 88.56 105 GLU A N 1
ATOM 829 C CA . GLU A 1 105 ? 16.071 -22.612 -21.084 1.00 88.56 105 GLU A CA 1
ATOM 830 C C . GLU A 1 105 ? 16.645 -23.338 -22.313 1.00 88.56 105 GLU A C 1
ATOM 832 O O . GLU A 1 105 ? 16.609 -24.566 -22.381 1.00 88.56 105 GLU A O 1
ATOM 837 N N . ILE A 1 106 ? 17.179 -22.600 -23.294 1.00 88.94 106 ILE A N 1
ATOM 838 C CA . ILE A 1 106 ? 17.673 -23.177 -24.558 1.00 88.94 106 ILE A CA 1
ATOM 839 C C . ILE A 1 106 ? 19.112 -23.688 -24.433 1.00 88.94 106 ILE A C 1
ATOM 841 O O . ILE A 1 106 ? 19.464 -24.717 -25.012 1.00 88.94 106 ILE A O 1
ATOM 845 N N . CYS A 1 107 ? 19.971 -22.940 -23.742 1.00 86.50 107 CYS A N 1
ATOM 846 C CA . CYS A 1 107 ? 21.412 -23.189 -23.712 1.00 86.50 107 CYS A CA 1
ATOM 847 C C . CYS A 1 107 ? 22.049 -23.020 -22.326 1.00 86.50 107 CYS A C 1
ATOM 849 O O . CYS A 1 107 ? 23.273 -23.099 -22.202 1.00 86.50 107 CYS A O 1
ATOM 851 N N . GLY A 1 108 ? 21.243 -22.823 -21.278 1.00 77.06 108 GLY A N 1
ATOM 852 C CA . GLY A 1 108 ? 21.703 -22.901 -19.898 1.00 77.06 108 GLY A CA 1
ATOM 853 C C . GLY A 1 108 ? 22.110 -24.334 -19.593 1.00 77.06 108 GLY A C 1
ATOM 854 O O . GLY A 1 108 ? 21.333 -25.269 -19.766 1.00 77.06 108 GLY A O 1
ATOM 855 N N . GLY A 1 109 ? 23.375 -24.516 -19.216 1.00 70.62 109 GLY A N 1
ATOM 856 C CA . GLY A 1 109 ? 23.958 -25.839 -19.026 1.00 70.62 109 GLY A CA 1
ATOM 857 C C . GLY A 1 109 ? 23.110 -26.695 -18.088 1.00 70.62 109 GLY A C 1
ATOM 858 O O . GLY A 1 109 ? 22.941 -26.349 -16.921 1.00 70.62 109 GLY A O 1
ATOM 859 N N . ALA A 1 110 ? 22.615 -27.822 -18.601 1.00 59.59 110 ALA A N 1
ATOM 860 C CA . ALA A 1 110 ? 22.017 -28.861 -17.781 1.00 59.59 110 ALA A CA 1
ATOM 861 C C . ALA A 1 110 ? 23.045 -29.308 -16.729 1.00 59.59 110 ALA A C 1
ATOM 863 O O . ALA A 1 110 ? 24.123 -29.805 -17.070 1.00 59.59 110 ALA A O 1
ATOM 864 N N . ARG A 1 111 ? 22.718 -29.107 -15.455 1.00 50.19 111 ARG A N 1
ATOM 865 C CA . ARG A 1 111 ? 23.267 -29.898 -14.357 1.00 50.19 111 ARG A CA 1
ATOM 866 C C . ARG A 1 111 ? 22.147 -30.723 -13.763 1.00 50.19 111 ARG A C 1
ATOM 868 O O . ARG A 1 111 ? 21.073 -30.132 -13.523 1.00 50.19 111 ARG A O 1
#